Protein AF-A0A182FI13-F1 (afdb_monomer)

Sequence (121 aa):
HPKDCCVLPSLIEESLLQNCKTLHGGEPLQRTLIYERGKCFIECAMNATGTMANGQLDQERILELIEGGTRDDPSLMQLFQSNTLHCAQSANKKRLEQQIRTGCSSLAVDFVGCVNILNFL

Structure (mmCIF, N/CA/C/O backbone):
data_AF-A0A182FI13-F1
#
_entry.id   AF-A0A182FI13-F1
#
loop_
_atom_site.group_PDB
_atom_site.id
_atom_site.type_symbol
_atom_site.label_atom_id
_atom_site.label_alt_id
_atom_site.label_comp_id
_atom_site.label_asym_id
_atom_site.label_entity_id
_atom_site.label_seq_id
_atom_site.pdbx_PDB_ins_code
_atom_site.Cartn_x
_atom_site.Cartn_y
_atom_site.Cartn_z
_atom_site.occupancy
_atom_site.B_iso_or_equiv
_atom_site.auth_seq_id
_atom_site.auth_comp_id
_atom_site.auth_asym_id
_atom_site.auth_atom_id
_atom_site.pdbx_PDB_model_num
ATOM 1 N N . HIS A 1 1 ? 2.547 13.660 -19.386 1.00 40.75 1 HIS A N 1
ATOM 2 C CA . HIS A 1 1 ? 2.410 13.715 -17.912 1.00 40.75 1 HIS A CA 1
ATOM 3 C C . HIS A 1 1 ? 3.325 12.669 -17.276 1.00 40.75 1 HIS A C 1
ATOM 5 O O . HIS A 1 1 ? 3.620 11.698 -17.954 1.00 40.75 1 HIS A O 1
ATOM 11 N N . PRO A 1 2 ? 3.749 12.792 -16.000 1.00 42.62 2 PRO A N 1
ATOM 12 C CA . PRO A 1 2 ? 4.513 11.733 -15.309 1.00 42.62 2 PRO A CA 1
ATOM 13 C C . PRO A 1 2 ? 3.820 10.357 -15.370 1.00 42.62 2 PRO A C 1
ATOM 15 O O . PRO A 1 2 ? 4.480 9.330 -15.463 1.00 42.62 2 PRO A O 1
ATOM 18 N N . LYS A 1 3 ? 2.480 10.365 -15.440 1.00 43.81 3 LYS A N 1
ATOM 19 C CA . LYS A 1 3 ? 1.614 9.196 -15.666 1.00 43.81 3 LYS A CA 1
ATOM 20 C C . LYS A 1 3 ? 1.796 8.502 -17.027 1.00 43.81 3 LYS A C 1
ATOM 22 O O . LYS A 1 3 ? 1.428 7.344 -17.147 1.00 43.81 3 LYS A O 1
ATOM 27 N N . ASP A 1 4 ? 2.352 9.193 -18.022 1.00 48.06 4 ASP A N 1
ATOM 28 C CA . ASP A 1 4 ? 2.585 8.661 -19.374 1.00 48.06 4 ASP A CA 1
ATOM 29 C C . ASP A 1 4 ? 4.007 8.097 -19.537 1.00 48.06 4 ASP A C 1
ATOM 31 O O . ASP A 1 4 ? 4.271 7.381 -20.497 1.00 48.06 4 ASP A O 1
ATOM 35 N N . CYS A 1 5 ? 4.928 8.420 -18.617 1.00 52.75 5 CYS A N 1
ATOM 36 C CA . CYS A 1 5 ? 6.300 7.902 -18.637 1.00 52.75 5 CYS A CA 1
ATOM 37 C C . CYS A 1 5 ? 6.474 6.665 -17.746 1.00 52.75 5 CYS A C 1
ATOM 39 O O . CYS A 1 5 ? 7.345 5.849 -18.024 1.00 52.75 5 CYS A O 1
ATOM 41 N N . CYS A 1 6 ? 5.648 6.519 -16.702 1.00 51.56 6 CYS A N 1
ATOM 42 C CA . CYS A 1 6 ? 5.726 5.413 -15.752 1.00 51.56 6 CYS A CA 1
ATOM 43 C C . CYS A 1 6 ? 4.308 4.936 -15.401 1.00 51.56 6 CYS A C 1
ATOM 45 O O . CYS A 1 6 ? 3.652 5.515 -14.529 1.00 51.56 6 CYS A O 1
ATOM 47 N N . VAL A 1 7 ? 3.820 3.883 -16.069 1.00 54.59 7 VAL A N 1
ATOM 48 C CA . VAL A 1 7 ? 2.632 3.149 -15.599 1.00 54.59 7 VAL A CA 1
ATOM 49 C C . VAL A 1 7 ? 3.074 2.343 -14.391 1.00 54.59 7 VAL A C 1
ATOM 51 O O . VAL A 1 7 ? 3.564 1.224 -14.494 1.00 54.59 7 VAL A O 1
ATOM 54 N N . LEU A 1 8 ? 2.988 2.987 -13.240 1.00 52.12 8 LEU A N 1
ATOM 55 C CA . LEU A 1 8 ? 3.404 2.413 -11.982 1.00 52.12 8 LEU A CA 1
ATOM 56 C C . LEU A 1 8 ? 2.294 1.515 -11.438 1.00 52.12 8 LEU A C 1
ATOM 58 O O . LEU A 1 8 ? 1.137 1.949 -11.390 1.00 52.12 8 LEU A O 1
ATOM 62 N N . PRO A 1 9 ? 2.616 0.277 -11.033 1.00 55.16 9 PRO A N 1
ATOM 63 C CA . PRO A 1 9 ? 1.640 -0.624 -10.447 1.00 55.16 9 PRO A CA 1
ATOM 64 C C . PRO A 1 9 ? 1.064 0.026 -9.188 1.00 55.16 9 PRO A C 1
ATOM 66 O O . PRO A 1 9 ? 1.778 0.345 -8.235 1.00 55.16 9 PRO A O 1
ATOM 69 N N . SER A 1 10 ? -0.249 0.246 -9.186 1.00 61.00 10 SER A N 1
ATOM 70 C CA . SER A 1 10 ? -0.953 0.587 -7.955 1.00 61.00 10 SER A CA 1
ATOM 71 C C . SER A 1 10 ? -0.810 -0.589 -6.991 1.00 61.00 10 SER A C 1
ATOM 73 O O . SER A 1 10 ? -1.129 -1.720 -7.352 1.00 61.00 10 SER A O 1
ATOM 75 N N . LEU A 1 11 ? -0.382 -0.327 -5.752 1.00 58.69 11 LEU A N 1
ATOM 76 C CA . LEU A 1 11 ? -0.350 -1.342 -4.687 1.00 58.69 11 LEU A CA 1
ATOM 77 C C . LEU A 1 11 ? -1.745 -1.915 -4.378 1.00 58.69 11 LEU A C 1
ATOM 79 O O . LEU A 1 11 ? -1.864 -2.941 -3.713 1.00 58.69 11 LEU A O 1
ATOM 83 N N . ILE A 1 12 ? -2.800 -1.233 -4.832 1.00 65.19 12 ILE A N 1
ATOM 84 C CA . ILE A 1 12 ? -4.190 -1.636 -4.654 1.00 65.19 12 ILE A CA 1
ATOM 85 C C . ILE A 1 12 ? -4.855 -1.753 -6.026 1.00 65.19 12 ILE A C 1
ATOM 87 O O . ILE A 1 12 ? -4.892 -0.789 -6.794 1.00 65.19 12 ILE A O 1
ATOM 91 N N . GLU A 1 13 ? -5.421 -2.921 -6.308 1.00 64.81 13 GLU A N 1
ATOM 92 C CA . GLU A 1 13 ? -6.197 -3.173 -7.519 1.00 64.81 13 GLU A CA 1
ATOM 93 C C . GLU A 1 13 ? -7.480 -2.315 -7.563 1.00 64.81 13 GLU A C 1
ATOM 95 O O . GLU A 1 13 ? -8.169 -2.132 -6.556 1.00 64.81 13 GLU A O 1
ATOM 100 N N . GLU A 1 14 ? -7.831 -1.784 -8.737 1.00 66.00 14 GLU A N 1
ATOM 101 C CA . GLU A 1 14 ? -8.940 -0.828 -8.898 1.00 66.00 14 GLU A CA 1
ATOM 102 C C . GLU A 1 14 ? -10.316 -1.423 -8.544 1.00 66.00 14 GLU A C 1
ATOM 104 O O . GLU A 1 14 ? -11.168 -0.755 -7.950 1.00 66.00 14 GLU A O 1
ATOM 109 N N . SER A 1 15 ? -10.510 -2.712 -8.825 1.00 65.56 15 SER A N 1
ATOM 110 C CA . SER A 1 15 ? -11.707 -3.482 -8.465 1.00 65.56 15 SER A CA 1
ATOM 111 C C . SER A 1 15 ? -11.930 -3.536 -6.943 1.00 65.56 15 SER A C 1
ATOM 113 O O . SER A 1 15 ? -13.059 -3.402 -6.462 1.00 65.56 15 SER A O 1
ATOM 115 N N . LEU A 1 16 ? -10.848 -3.647 -6.167 1.00 66.88 16 LEU A N 1
ATOM 116 C CA . LEU A 1 16 ? -10.874 -3.665 -4.703 1.00 66.88 16 LEU A CA 1
ATOM 117 C C . LEU A 1 16 ? -11.159 -2.277 -4.124 1.00 66.88 16 LEU A C 1
ATOM 119 O O . LEU A 1 16 ? -11.929 -2.151 -3.165 1.00 66.88 16 LEU A O 1
ATOM 123 N N . LEU A 1 17 ? -10.624 -1.225 -4.754 1.00 69.25 17 LEU A N 1
ATOM 124 C CA . LEU A 1 17 ? -10.938 0.160 -4.395 1.00 69.25 17 LEU A CA 1
ATOM 125 C C . LEU A 1 17 ? -12.442 0.434 -4.513 1.00 69.25 17 LEU A C 1
ATOM 127 O O . LEU A 1 17 ? -13.005 1.102 -3.647 1.00 69.25 17 LEU A O 1
ATOM 131 N N . GLN A 1 18 ? -13.125 -0.109 -5.524 1.00 71.31 18 GLN A N 1
ATOM 132 C CA . GLN A 1 18 ? -14.561 0.115 -5.711 1.00 71.31 18 GLN A CA 1
ATOM 133 C C . GLN A 1 18 ? -15.421 -0.527 -4.603 1.00 71.31 18 GLN A C 1
ATOM 135 O O . GLN A 1 18 ? -16.389 0.085 -4.133 1.00 71.31 18 GLN A O 1
ATOM 140 N N . ASN A 1 19 ? -15.041 -1.713 -4.119 1.00 76.38 19 ASN A N 1
ATOM 141 C CA . ASN A 1 19 ? -15.726 -2.382 -3.006 1.00 76.38 19 ASN A CA 1
ATOM 142 C C . ASN A 1 19 ? -15.538 -1.616 -1.691 1.00 76.38 19 ASN A C 1
ATOM 144 O O . ASN A 1 19 ? -16.513 -1.299 -1.004 1.00 76.38 19 ASN A O 1
ATOM 148 N N . CYS A 1 20 ? -14.302 -1.220 -1.380 1.00 78.38 20 CYS A N 1
ATOM 149 C CA . CYS A 1 20 ? -14.014 -0.415 -0.194 1.00 78.38 20 CYS A CA 1
ATOM 150 C C . CYS A 1 20 ? -14.673 0.970 -0.264 1.00 78.38 20 CYS A C 1
ATOM 152 O O . CYS A 1 20 ? -15.136 1.493 0.750 1.00 78.38 20 CYS A O 1
ATOM 154 N N . LYS A 1 21 ? -14.793 1.555 -1.463 1.00 75.12 21 LYS A N 1
ATOM 155 C CA . LYS A 1 21 ? -15.503 2.822 -1.682 1.00 75.12 21 LYS A CA 1
ATOM 156 C C . LYS A 1 21 ? -17.001 2.672 -1.447 1.00 75.12 21 LYS A C 1
ATOM 158 O O . LYS A 1 21 ? -17.613 3.582 -0.912 1.00 75.12 21 LYS A O 1
ATOM 163 N N . THR A 1 22 ? -17.593 1.533 -1.786 1.00 74.38 22 THR A N 1
ATOM 164 C CA . THR A 1 22 ? -19.008 1.259 -1.490 1.00 74.38 22 THR A CA 1
ATOM 165 C C . THR A 1 22 ? -19.248 1.133 0.017 1.00 74.38 22 THR A C 1
ATOM 167 O O . THR A 1 22 ? -20.214 1.683 0.537 1.00 74.38 22 THR A O 1
ATOM 170 N N . LEU A 1 23 ? -18.330 0.477 0.735 1.00 72.25 23 LEU A N 1
ATOM 171 C CA . LEU A 1 23 ? -18.410 0.298 2.189 1.00 72.25 23 LEU A CA 1
ATOM 172 C C . LEU A 1 23 ? -18.147 1.592 2.978 1.00 72.25 23 LEU A C 1
ATOM 174 O O . LEU A 1 23 ? -18.760 1.815 4.021 1.00 72.25 23 LEU A O 1
ATOM 178 N N . HIS A 1 24 ? -17.245 2.450 2.492 1.00 72.81 24 HIS A N 1
ATOM 179 C CA . HIS A 1 24 ? -16.756 3.614 3.243 1.00 72.81 24 HIS A CA 1
ATOM 180 C C . HIS A 1 24 ? -17.065 4.978 2.600 1.00 72.81 24 HIS A C 1
ATOM 182 O O . HIS A 1 24 ? -16.802 6.014 3.209 1.00 72.81 24 HIS A O 1
ATOM 188 N N . GLY A 1 25 ? -17.643 5.013 1.400 1.00 59.16 25 GLY A N 1
ATOM 189 C CA . GLY A 1 25 ? -17.847 6.210 0.573 1.00 59.16 25 GLY A CA 1
ATOM 190 C C . GLY A 1 25 ? -19.283 6.733 0.513 1.00 59.16 25 GLY A C 1
ATOM 191 O O . GLY A 1 25 ? -19.666 7.287 -0.513 1.00 59.16 25 GLY A O 1
ATOM 192 N N . GLY A 1 26 ? -20.074 6.557 1.581 1.00 63.09 26 GLY A N 1
ATOM 193 C CA . GLY A 1 26 ? -21.439 7.105 1.694 1.00 63.09 26 GLY A CA 1
ATOM 194 C C . GLY A 1 26 ? -21.517 8.644 1.638 1.00 63.09 26 GLY A C 1
ATOM 195 O O . GLY A 1 26 ? -20.538 9.303 1.302 1.00 63.09 26 GLY A O 1
ATOM 196 N N . GLU A 1 27 ? -22.667 9.222 2.023 1.00 52.59 27 GLU A N 1
ATOM 197 C CA . GLU A 1 27 ? -23.011 10.658 1.874 1.00 52.59 27 GLU A CA 1
ATOM 198 C C . GLU A 1 27 ? -21.867 11.666 2.139 1.00 52.59 27 GLU A C 1
ATOM 200 O O . GLU A 1 27 ? -21.020 11.420 3.012 1.00 52.59 27 GLU A O 1
ATOM 205 N N . PRO A 1 28 ? -21.847 12.813 1.421 1.00 50.72 28 PRO A N 1
ATOM 206 C CA . PRO A 1 28 ? -20.804 13.823 1.558 1.00 50.72 28 PRO A CA 1
ATOM 207 C C . PRO A 1 28 ? -20.835 14.415 2.970 1.00 50.72 28 PRO A C 1
ATOM 209 O O . PRO A 1 28 ? -21.828 14.999 3.394 1.00 50.72 28 PRO A O 1
ATOM 212 N N . LEU A 1 29 ? -19.741 14.251 3.717 1.00 47.75 29 LEU A N 1
ATOM 213 C CA . LEU A 1 29 ? -19.676 14.607 5.134 1.00 47.75 29 LEU A CA 1
ATOM 214 C C . LEU A 1 29 ? -18.533 15.568 5.454 1.00 47.75 29 LEU A C 1
ATOM 216 O O . LEU A 1 29 ? -17.523 15.656 4.757 1.00 47.75 29 LEU A O 1
ATOM 220 N N . GLN A 1 30 ? -18.746 16.286 6.556 1.00 52.34 30 GLN A N 1
ATOM 221 C CA . GLN A 1 30 ? -17.867 17.273 7.178 1.00 52.34 30 GLN A CA 1
ATOM 222 C C . GLN A 1 30 ? -16.403 16.795 7.261 1.00 52.34 30 GLN A C 1
ATOM 224 O O . GLN A 1 30 ? -16.139 15.617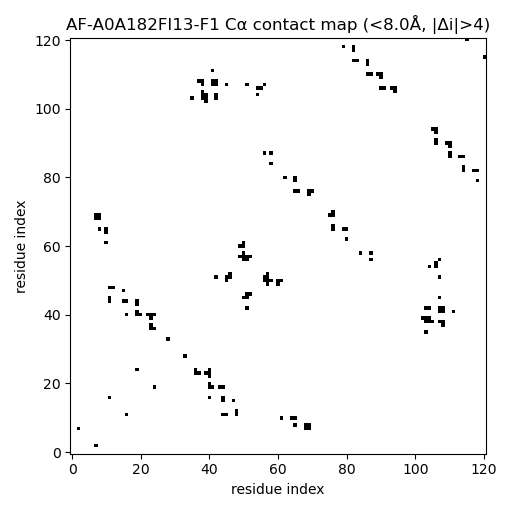 7.496 1.00 52.34 30 GLN A O 1
ATOM 229 N N . ARG A 1 31 ? -15.442 17.725 7.113 1.00 52.88 31 ARG A N 1
ATOM 230 C CA . ARG A 1 31 ? -13.983 17.474 7.004 1.00 52.88 31 ARG A CA 1
ATOM 231 C C . ARG A 1 31 ? -13.411 16.404 7.946 1.00 52.88 31 ARG A C 1
ATOM 233 O O . ARG A 1 31 ? -12.529 15.659 7.534 1.00 52.88 31 ARG A O 1
ATOM 240 N N . THR A 1 32 ? -13.881 16.323 9.188 1.00 54.19 32 THR A N 1
ATOM 241 C CA . THR A 1 32 ? -13.404 15.357 10.194 1.00 54.19 32 THR A CA 1
ATOM 242 C C . THR A 1 32 ? -13.742 13.905 9.844 1.00 54.19 32 THR A C 1
ATOM 244 O O . THR A 1 32 ? -12.926 13.016 10.070 1.00 54.19 32 THR A O 1
ATOM 247 N N . LEU A 1 33 ? -14.897 13.656 9.226 1.00 59.06 33 LEU A N 1
ATOM 248 C CA . LEU A 1 33 ? -15.330 12.319 8.802 1.00 59.06 33 LEU A CA 1
ATOM 249 C C . LEU A 1 33 ? -14.594 11.835 7.548 1.00 59.06 33 LEU A C 1
ATOM 251 O O . LEU A 1 33 ? -14.512 10.632 7.321 1.00 59.06 33 LEU A O 1
ATOM 255 N N . ILE A 1 34 ? -14.024 12.754 6.762 1.00 61.47 34 ILE A N 1
ATOM 256 C CA . ILE A 1 34 ? -13.244 12.432 5.558 1.00 61.47 34 ILE A CA 1
ATOM 257 C C . ILE A 1 34 ? -11.944 11.714 5.935 1.00 61.47 34 ILE A C 1
ATOM 259 O O . ILE A 1 34 ? -11.601 10.714 5.312 1.00 61.47 34 ILE A O 1
ATOM 263 N N . TYR A 1 35 ? -11.243 12.184 6.973 1.00 67.06 35 TYR A N 1
ATOM 264 C CA . TYR A 1 35 ? -9.994 11.560 7.419 1.00 67.06 35 TYR A CA 1
ATOM 265 C C . TYR A 1 35 ? -10.234 10.168 8.022 1.00 67.06 35 TYR A C 1
ATOM 267 O O . TYR A 1 35 ? -9.555 9.211 7.658 1.00 67.06 35 TYR A O 1
ATOM 275 N N . GLU A 1 36 ? -11.252 10.024 8.876 1.00 71.00 36 GLU A N 1
ATOM 276 C CA . GLU A 1 36 ? -11.623 8.733 9.472 1.00 71.00 36 GLU A CA 1
ATOM 277 C C . GLU A 1 36 ? -12.109 7.716 8.428 1.00 71.00 36 GLU A C 1
ATOM 279 O O . GLU A 1 36 ? -11.658 6.570 8.423 1.00 71.00 36 GLU A O 1
ATOM 284 N N . ARG A 1 37 ? -12.959 8.134 7.478 1.00 71.44 37 ARG A N 1
ATOM 285 C CA . ARG A 1 37 ? -13.354 7.275 6.349 1.00 71.44 37 ARG A CA 1
ATOM 286 C C . ARG A 1 37 ? -12.174 6.937 5.448 1.00 71.44 37 ARG A C 1
ATOM 288 O O . ARG A 1 37 ? -12.099 5.808 4.981 1.00 71.44 37 ARG A O 1
ATOM 295 N N . GLY A 1 38 ? -11.248 7.873 5.241 1.00 78.06 38 GLY A N 1
ATOM 296 C CA . GLY A 1 38 ? -10.010 7.645 4.497 1.00 78.06 38 GLY A CA 1
ATOM 297 C C . GLY A 1 38 ? -9.155 6.544 5.121 1.00 78.06 38 GLY A C 1
ATOM 298 O O . GLY A 1 38 ? -8.712 5.648 4.409 1.00 78.06 38 GLY A O 1
ATOM 299 N N . LYS A 1 39 ? -8.998 6.542 6.451 1.00 85.94 39 LYS A N 1
ATOM 300 C CA . LYS A 1 39 ? -8.302 5.459 7.168 1.00 85.94 39 LYS A CA 1
ATOM 301 C C . LYS A 1 39 ? -8.963 4.106 6.930 1.00 85.94 39 LYS A C 1
ATOM 303 O O . LYS A 1 39 ? -8.287 3.172 6.516 1.00 85.94 39 LYS A O 1
ATOM 308 N N . CYS A 1 40 ? -10.278 4.013 7.126 1.00 84.56 40 CYS A N 1
ATOM 309 C CA . CYS A 1 40 ? -11.003 2.759 6.915 1.00 84.56 40 CYS A CA 1
ATOM 310 C C . CYS A 1 40 ? -10.997 2.296 5.458 1.00 84.56 40 CYS A C 1
ATOM 312 O O . CYS A 1 40 ? -10.870 1.108 5.191 1.00 84.56 40 CYS A O 1
ATOM 314 N N . PHE A 1 41 ? -11.090 3.229 4.513 1.00 84.88 41 PHE A N 1
ATOM 315 C CA . PHE A 1 41 ? -11.007 2.935 3.091 1.00 84.88 41 PHE A CA 1
ATOM 316 C C . PHE A 1 41 ? -9.659 2.307 2.719 1.00 84.88 41 PHE A C 1
ATOM 318 O O . PHE A 1 41 ? -9.633 1.266 2.064 1.00 84.88 41 PHE A O 1
ATOM 325 N N . ILE A 1 42 ? -8.552 2.909 3.165 1.00 86.00 42 ILE A N 1
ATOM 326 C CA . ILE A 1 42 ? -7.209 2.396 2.878 1.00 86.00 42 ILE A CA 1
ATOM 327 C C . ILE A 1 42 ? -6.946 1.089 3.637 1.00 86.00 42 ILE A C 1
ATOM 329 O O . ILE A 1 42 ? -6.408 0.156 3.055 1.00 86.00 42 ILE A O 1
ATOM 333 N N . GLU A 1 43 ? -7.383 0.967 4.892 1.00 88.50 43 GLU A N 1
ATOM 334 C CA . GLU A 1 43 ? -7.268 -0.283 5.655 1.00 88.50 43 GLU A CA 1
ATOM 335 C C . GLU A 1 43 ? -8.060 -1.430 5.002 1.00 88.50 43 GLU A C 1
ATOM 337 O O . GLU A 1 43 ? -7.538 -2.533 4.858 1.00 88.50 43 GLU A O 1
ATOM 342 N N . CYS A 1 44 ? -9.285 -1.170 4.529 1.00 87.75 44 CYS A N 1
ATOM 343 C CA . CYS A 1 44 ? -10.078 -2.129 3.756 1.00 87.75 44 CYS A CA 1
ATOM 344 C C . CYS A 1 44 ? -9.324 -2.600 2.509 1.00 87.75 44 CYS A C 1
ATOM 346 O O . CYS A 1 44 ? -9.225 -3.800 2.256 1.00 87.75 44 CYS A O 1
ATOM 348 N N . ALA A 1 45 ? -8.756 -1.659 1.756 1.00 85.94 45 ALA A N 1
ATOM 349 C CA . ALA A 1 45 ? -8.023 -1.964 0.539 1.00 85.94 45 ALA A CA 1
ATOM 350 C C . ALA A 1 45 ? -6.772 -2.813 0.805 1.00 85.94 45 ALA A C 1
ATOM 352 O O . ALA A 1 45 ? -6.520 -3.776 0.085 1.00 85.94 45 ALA A O 1
ATOM 353 N N . MET A 1 46 ? -6.013 -2.488 1.854 1.00 88.50 46 MET A N 1
ATOM 354 C CA . MET A 1 46 ? -4.812 -3.240 2.218 1.00 88.50 46 MET A CA 1
ATOM 355 C C . MET A 1 46 ? -5.131 -4.638 2.760 1.00 88.50 46 MET A C 1
ATOM 357 O O . MET A 1 46 ? -4.443 -5.599 2.419 1.00 88.50 46 MET A O 1
ATOM 361 N N . ASN A 1 47 ? -6.204 -4.778 3.545 1.00 88.81 47 ASN A N 1
ATOM 362 C CA . ASN A 1 47 ? -6.695 -6.091 3.968 1.00 88.81 47 ASN A CA 1
ATOM 363 C C . ASN A 1 47 ? -7.107 -6.943 2.757 1.00 88.81 47 ASN A C 1
ATOM 365 O O . ASN A 1 47 ? -6.796 -8.129 2.700 1.00 88.81 47 ASN A O 1
ATOM 369 N N . ALA A 1 48 ? -7.772 -6.345 1.764 1.00 87.00 48 ALA A N 1
ATOM 370 C CA . ALA A 1 48 ? -8.231 -7.063 0.579 1.00 87.00 48 ALA A CA 1
ATOM 371 C C . ALA A 1 48 ? -7.082 -7.579 -0.307 1.00 87.00 48 ALA A C 1
ATOM 373 O O . ALA A 1 48 ? -7.231 -8.613 -0.955 1.00 87.00 48 ALA A O 1
ATOM 374 N N . THR A 1 49 ? -5.930 -6.899 -0.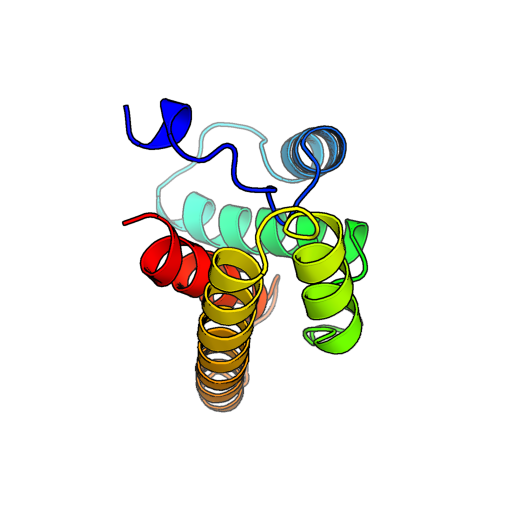317 1.00 83.81 49 THR A N 1
ATOM 375 C CA . THR A 1 49 ? -4.720 -7.344 -1.035 1.00 83.81 49 THR A CA 1
ATOM 376 C C . THR A 1 49 ? -3.821 -8.272 -0.211 1.00 83.81 49 THR A C 1
ATOM 378 O O . THR A 1 49 ? -2.805 -8.757 -0.717 1.00 83.81 49 THR A O 1
ATOM 381 N N . GLY A 1 50 ? -4.175 -8.523 1.055 1.00 88.69 50 GLY A N 1
ATOM 382 C CA . GLY A 1 50 ? -3.356 -9.275 2.008 1.00 88.69 50 GLY A CA 1
ATOM 383 C C . GLY A 1 50 ? -2.107 -8.523 2.474 1.00 88.69 50 GLY A C 1
ATOM 384 O O . GLY A 1 50 ? -1.283 -9.091 3.173 1.00 88.69 50 GLY A O 1
ATOM 385 N N . THR A 1 51 ? -1.956 -7.246 2.111 1.00 90.69 51 THR A N 1
ATOM 386 C CA . THR A 1 51 ? -0.823 -6.398 2.535 1.00 90.69 51 THR A CA 1
ATOM 387 C C . THR A 1 51 ? -0.961 -5.884 3.963 1.00 90.69 51 THR A C 1
ATOM 389 O O . THR A 1 51 ? -0.060 -5.237 4.499 1.00 90.69 51 THR A O 1
ATOM 392 N N . MET A 1 52 ? -2.102 -6.156 4.589 1.00 89.94 52 MET A N 1
ATOM 393 C CA . MET A 1 52 ? -2.354 -5.898 5.991 1.00 89.94 52 MET A CA 1
ATOM 394 C C . MET A 1 52 ? -3.164 -7.053 6.578 1.00 89.94 52 MET A C 1
ATOM 396 O O . MET A 1 52 ? -4.104 -7.545 5.957 1.00 89.94 52 MET A O 1
ATOM 400 N N . ALA A 1 53 ? -2.792 -7.480 7.783 1.00 87.00 53 ALA A N 1
ATOM 401 C CA . ALA A 1 53 ? -3.489 -8.509 8.541 1.00 87.00 53 ALA A CA 1
ATOM 402 C C . ALA A 1 53 ? -3.389 -8.205 10.039 1.00 87.00 53 ALA A C 1
ATOM 404 O O . ALA A 1 53 ? -2.340 -7.798 10.539 1.00 87.00 53 ALA A O 1
ATOM 405 N N . ASN A 1 54 ? -4.488 -8.387 10.778 1.00 84.81 54 ASN A N 1
ATOM 406 C CA . ASN A 1 54 ? -4.537 -8.172 12.233 1.00 84.81 54 ASN A CA 1
ATOM 407 C C . ASN A 1 54 ? -4.009 -6.792 12.682 1.00 84.81 54 ASN A C 1
ATOM 409 O O . ASN A 1 54 ? -3.351 -6.663 13.716 1.00 84.81 54 ASN A O 1
ATOM 413 N N . GLY A 1 55 ? -4.264 -5.749 11.887 1.00 84.31 55 GLY A N 1
ATOM 414 C CA . GLY A 1 55 ? -3.802 -4.391 12.185 1.00 84.31 55 GLY A CA 1
ATOM 415 C C . GLY A 1 55 ? -2.305 -4.156 11.939 1.00 84.31 55 GLY A C 1
ATOM 416 O O . GLY A 1 55 ? -1.768 -3.144 12.398 1.00 84.31 55 GLY A O 1
ATOM 417 N N . GLN A 1 56 ? -1.614 -5.069 11.250 1.00 89.44 56 GLN A N 1
ATOM 418 C CA . GLN A 1 56 ? -0.184 -4.994 10.945 1.00 89.44 56 GLN A CA 1
ATOM 419 C C . GLN A 1 56 ? 0.062 -5.073 9.440 1.00 89.44 56 GLN A C 1
ATOM 421 O O . GLN A 1 56 ? -0.651 -5.784 8.740 1.00 89.44 56 GLN A O 1
ATOM 426 N N . LEU A 1 57 ? 1.071 -4.345 8.960 1.00 91.75 57 LEU A N 1
ATOM 427 C CA . LEU A 1 57 ? 1.523 -4.433 7.573 1.00 91.75 57 LEU A CA 1
ATOM 428 C C . LEU A 1 57 ? 2.194 -5.790 7.336 1.00 91.75 57 LEU A C 1
ATOM 430 O O . LEU A 1 57 ? 3.074 -6.175 8.106 1.00 91.75 57 LEU A O 1
ATOM 434 N N . ASP A 1 58 ? 1.811 -6.464 6.259 1.00 92.81 58 ASP A N 1
ATOM 435 C CA . ASP A 1 58 ? 2.485 -7.661 5.766 1.00 92.81 58 ASP A CA 1
ATOM 436 C C . ASP A 1 58 ? 3.574 -7.236 4.775 1.00 92.81 58 ASP A C 1
ATOM 438 O O . ASP A 1 58 ? 3.326 -6.983 3.595 1.00 92.81 58 ASP A O 1
ATOM 442 N N . GLN A 1 59 ? 4.791 -7.071 5.293 1.00 91.12 59 GLN A N 1
ATOM 443 C CA . GLN A 1 59 ? 5.911 -6.558 4.510 1.00 91.12 59 GLN A CA 1
ATOM 444 C C . GLN A 1 59 ? 6.304 -7.503 3.369 1.00 91.12 59 GLN A C 1
ATOM 446 O O . GLN A 1 59 ? 6.653 -7.021 2.296 1.00 91.12 59 GLN A O 1
ATOM 451 N N . GLU A 1 60 ? 6.250 -8.816 3.589 1.00 92.50 60 GLU A N 1
ATOM 452 C CA . GLU A 1 60 ? 6.580 -9.812 2.566 1.00 92.50 60 GLU A CA 1
ATOM 453 C C . GLU A 1 60 ? 5.597 -9.690 1.405 1.00 92.50 60 GLU A C 1
ATOM 455 O O . GLU A 1 60 ? 6.008 -9.443 0.270 1.00 92.50 60 GLU A O 1
ATOM 460 N N . ARG A 1 61 ? 4.294 -9.693 1.707 1.00 91.19 61 ARG A N 1
ATOM 461 C CA . ARG A 1 61 ? 3.257 -9.556 0.687 1.00 91.19 61 ARG A CA 1
ATOM 462 C C . ARG A 1 61 ? 3.336 -8.235 -0.078 1.00 91.19 61 ARG A C 1
ATOM 464 O O . ARG A 1 61 ? 3.084 -8.192 -1.282 1.00 91.19 61 ARG A O 1
ATOM 471 N N . ILE A 1 62 ? 3.678 -7.143 0.604 1.00 91.12 62 ILE A N 1
ATOM 472 C CA . ILE A 1 62 ? 3.882 -5.838 -0.037 1.00 91.12 62 ILE A CA 1
ATOM 473 C C . ILE A 1 62 ? 5.052 -5.896 -1.030 1.00 91.12 62 ILE A C 1
ATOM 475 O O . ILE A 1 62 ? 4.926 -5.384 -2.144 1.00 91.12 62 ILE A O 1
ATOM 479 N N . LEU A 1 63 ? 6.182 -6.497 -0.645 1.00 91.38 63 LEU A N 1
ATOM 480 C CA . LEU A 1 63 ? 7.351 -6.608 -1.519 1.00 91.38 63 LEU A CA 1
ATOM 481 C C . LEU A 1 63 ? 7.061 -7.497 -2.733 1.00 91.38 63 LEU A C 1
ATOM 483 O O . LEU A 1 63 ? 7.422 -7.109 -3.840 1.00 91.38 63 LEU A O 1
ATOM 487 N N . GLU A 1 64 ? 6.335 -8.604 -2.561 1.00 91.25 64 GLU A N 1
ATOM 488 C CA . GLU A 1 64 ? 5.895 -9.459 -3.673 1.00 91.25 64 GLU A CA 1
ATOM 489 C C . GLU A 1 64 ? 5.069 -8.689 -4.716 1.00 91.25 64 GLU A C 1
ATOM 491 O O . GLU A 1 64 ? 5.249 -8.866 -5.922 1.00 91.25 64 GLU A O 1
ATOM 496 N N . LEU A 1 65 ? 4.154 -7.818 -4.271 1.00 86.81 65 LEU A N 1
ATOM 497 C CA . LEU A 1 65 ? 3.343 -7.000 -5.180 1.00 86.81 65 LEU A CA 1
ATOM 498 C C . LEU A 1 65 ? 4.188 -5.977 -5.942 1.00 86.81 65 LEU A C 1
ATOM 500 O O . LEU A 1 65 ? 3.937 -5.737 -7.124 1.00 86.81 65 LEU A O 1
ATOM 504 N N . ILE A 1 66 ? 5.190 -5.390 -5.282 1.00 86.94 66 ILE A N 1
ATOM 505 C CA . ILE A 1 66 ? 6.143 -4.485 -5.931 1.00 86.94 66 ILE A CA 1
ATOM 506 C C . ILE A 1 66 ? 6.924 -5.248 -6.992 1.00 86.94 66 ILE A C 1
ATOM 508 O O . ILE A 1 66 ? 6.902 -4.844 -8.149 1.00 86.94 66 ILE A O 1
ATOM 512 N N . GLU A 1 67 ? 7.538 -6.373 -6.627 1.00 89.25 67 GLU A N 1
ATOM 513 C CA . GLU A 1 67 ? 8.310 -7.208 -7.550 1.00 89.25 67 GLU A CA 1
ATOM 514 C C . GLU A 1 67 ? 7.480 -7.624 -8.766 1.00 89.25 67 GLU A C 1
ATOM 516 O O . GLU A 1 67 ? 7.927 -7.467 -9.901 1.00 89.25 67 GLU A O 1
ATOM 521 N N . GLY A 1 68 ? 6.243 -8.080 -8.552 1.00 87.19 68 GLY A N 1
ATOM 522 C CA . GLY A 1 68 ? 5.336 -8.449 -9.636 1.00 87.19 68 GLY A CA 1
ATOM 523 C C . GLY A 1 68 ? 4.996 -7.280 -10.565 1.00 87.19 68 GLY A C 1
ATOM 524 O O . GLY A 1 68 ? 4.932 -7.461 -11.782 1.00 87.19 68 GLY A O 1
ATOM 525 N N . GLY A 1 69 ? 4.805 -6.082 -10.009 1.00 83.00 69 GLY A N 1
ATOM 526 C CA . GLY A 1 69 ? 4.441 -4.885 -10.762 1.00 83.00 69 GLY A CA 1
ATOM 527 C C . GLY A 1 69 ? 5.614 -4.154 -11.427 1.00 83.00 69 GLY A C 1
ATOM 528 O O . GLY A 1 69 ? 5.397 -3.412 -12.382 1.00 83.00 69 GLY A O 1
ATOM 529 N N . THR A 1 70 ? 6.846 -4.354 -10.951 1.00 84.69 70 THR A N 1
ATOM 530 C CA . THR A 1 70 ? 8.065 -3.714 -11.481 1.00 84.69 70 THR A CA 1
ATOM 531 C C . THR A 1 70 ? 9.031 -4.708 -12.125 1.00 84.69 70 THR A C 1
ATOM 533 O O . THR A 1 70 ? 10.180 -4.363 -12.380 1.00 84.69 70 THR A O 1
ATOM 536 N N . ARG A 1 71 ? 8.600 -5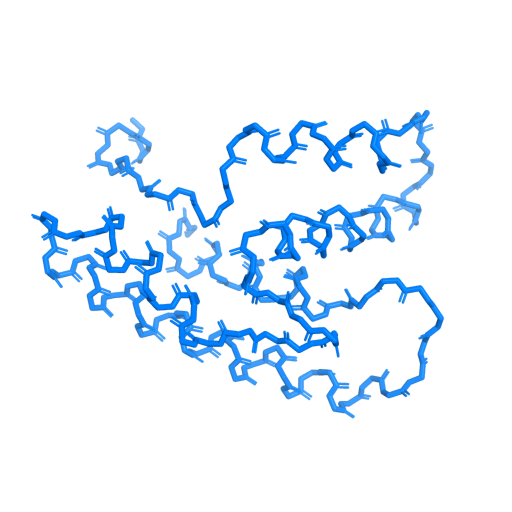.947 -12.385 1.00 84.38 71 ARG A N 1
ATOM 537 C CA . ARG A 1 71 ? 9.453 -7.039 -12.890 1.00 84.38 71 ARG A CA 1
ATOM 538 C C . ARG A 1 71 ? 10.260 -6.690 -14.148 1.00 84.38 71 ARG A C 1
ATOM 540 O O . ARG A 1 71 ? 11.338 -7.236 -14.357 1.00 84.38 71 ARG A O 1
ATOM 547 N N . ASP A 1 72 ? 9.725 -5.795 -14.977 1.00 86.50 72 ASP A N 1
ATOM 548 C CA . ASP A 1 72 ? 10.303 -5.406 -16.264 1.00 86.50 72 ASP A CA 1
ATOM 549 C C . ASP A 1 72 ? 11.303 -4.231 -16.131 1.00 86.50 72 ASP A C 1
ATOM 551 O O . ASP A 1 72 ? 11.971 -3.879 -17.101 1.00 86.50 72 ASP A O 1
ATOM 555 N N . ASP A 1 73 ? 11.450 -3.650 -14.930 1.00 86.75 73 ASP A N 1
ATOM 556 C CA . ASP A 1 73 ? 12.378 -2.554 -14.623 1.00 86.75 73 ASP A CA 1
ATOM 557 C C . ASP A 1 73 ? 13.050 -2.754 -13.241 1.00 86.75 73 ASP A C 1
ATOM 559 O O . ASP A 1 73 ? 12.524 -2.337 -12.201 1.00 86.75 73 ASP A O 1
ATOM 563 N N . PRO A 1 74 ? 14.247 -3.373 -13.198 1.00 88.31 74 PRO A N 1
ATOM 564 C CA . PRO A 1 74 ? 14.967 -3.632 -11.950 1.00 88.31 74 PRO A CA 1
ATOM 565 C C . PRO A 1 74 ? 15.376 -2.372 -11.176 1.00 88.31 74 PRO A C 1
ATOM 567 O O . PRO A 1 74 ? 15.489 -2.414 -9.949 1.00 88.31 74 PRO A O 1
ATOM 570 N N . SER A 1 75 ? 15.616 -1.253 -11.864 1.00 87.88 75 SER A N 1
ATOM 571 C CA . SER A 1 75 ? 15.968 0.013 -11.212 1.00 87.88 75 SER A CA 1
ATOM 572 C C . SER A 1 75 ? 14.754 0.610 -10.508 1.00 87.88 75 SER A C 1
ATOM 574 O O . SER A 1 75 ? 14.861 1.068 -9.367 1.00 87.88 75 SER A O 1
ATOM 576 N N . LEU A 1 76 ? 13.588 0.535 -11.148 1.00 85.75 76 LEU A N 1
ATOM 577 C CA . LEU A 1 76 ? 12.316 0.915 -10.548 1.00 85.75 76 LEU A CA 1
ATOM 578 C C . LEU A 1 76 ? 11.954 0.013 -9.365 1.00 85.75 76 LEU A C 1
ATOM 580 O O . LEU A 1 76 ? 11.539 0.512 -8.321 1.00 85.75 76 LEU A O 1
ATOM 584 N N . MET A 1 77 ? 12.181 -1.295 -9.495 1.00 89.00 77 MET A N 1
ATOM 58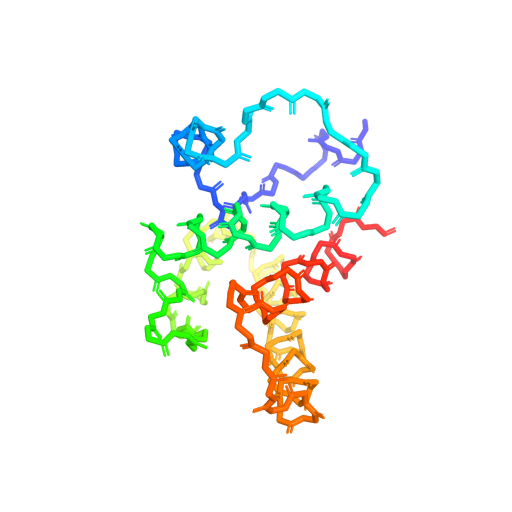5 C CA . MET A 1 77 ? 11.973 -2.263 -8.418 1.00 89.00 77 MET A CA 1
ATOM 586 C C . MET A 1 77 ? 12.780 -1.904 -7.169 1.00 89.00 77 MET A C 1
ATOM 588 O O . MET A 1 77 ? 12.214 -1.782 -6.083 1.00 89.00 77 MET A O 1
ATOM 592 N N . GLN A 1 78 ? 14.088 -1.671 -7.315 1.00 90.12 78 GLN A N 1
ATOM 593 C CA . GLN A 1 78 ? 14.952 -1.310 -6.186 1.00 90.12 78 GLN A CA 1
ATOM 594 C C . GLN A 1 78 ? 14.516 -0.004 -5.515 1.00 90.12 78 GLN A C 1
ATOM 596 O O . GLN A 1 78 ? 14.491 0.079 -4.283 1.00 90.12 78 GLN A O 1
ATOM 601 N N . LEU A 1 79 ? 14.139 1.005 -6.309 1.00 89.50 79 LEU A N 1
ATOM 602 C CA . LEU A 1 79 ? 13.626 2.273 -5.793 1.00 89.50 79 LEU A CA 1
ATOM 603 C C . LEU A 1 79 ? 12.355 2.055 -4.959 1.00 89.50 79 LEU A C 1
ATOM 605 O O . LEU A 1 79 ? 12.271 2.516 -3.818 1.00 89.50 79 LEU A O 1
ATOM 609 N N . PHE A 1 80 ? 11.395 1.302 -5.498 1.00 89.69 80 PHE A N 1
ATOM 610 C CA . PHE A 1 80 ? 10.123 1.033 -4.836 1.00 89.69 80 PHE A CA 1
ATOM 611 C C . PHE A 1 80 ? 10.291 0.203 -3.568 1.00 89.69 80 PHE A C 1
ATOM 613 O O . PHE A 1 80 ? 9.683 0.538 -2.551 1.00 89.69 80 PHE A O 1
ATOM 620 N N . GLN A 1 81 ? 11.133 -0.831 -3.591 1.00 91.56 81 GLN A N 1
ATOM 621 C CA . GLN A 1 81 ? 11.437 -1.639 -2.411 1.00 91.56 81 GLN A CA 1
ATOM 622 C C . GLN A 1 81 ? 12.062 -0.783 -1.303 1.00 91.56 81 GLN A C 1
ATOM 624 O O . GLN A 1 81 ? 11.585 -0.804 -0.169 1.00 91.56 81 GLN A O 1
ATOM 629 N N . SER A 1 82 ? 13.072 0.030 -1.630 1.00 93.62 82 SER A N 1
ATOM 630 C CA . SER A 1 82 ? 13.745 0.907 -0.662 1.00 93.62 82 SER A CA 1
ATOM 631 C C . SER A 1 82 ? 12.774 1.896 -0.003 1.00 93.62 82 SER A C 1
ATOM 633 O O . SER A 1 82 ? 12.666 1.955 1.227 1.00 93.62 82 SER A O 1
ATOM 635 N N . ASN A 1 83 ? 11.997 2.617 -0.816 1.00 92.62 83 ASN A N 1
ATOM 636 C CA . ASN A 1 83 ? 11.029 3.601 -0.331 1.00 92.62 83 ASN A CA 1
ATOM 637 C C . ASN A 1 83 ? 9.918 2.946 0.500 1.00 92.62 83 ASN A C 1
ATOM 639 O O . ASN A 1 83 ? 9.515 3.467 1.540 1.00 92.62 83 ASN A O 1
ATOM 643 N N . THR A 1 84 ? 9.466 1.762 0.090 1.00 91.75 84 THR A N 1
ATOM 644 C CA . THR A 1 84 ? 8.452 0.987 0.811 1.00 91.75 84 THR A CA 1
ATOM 645 C C . THR A 1 84 ? 8.935 0.551 2.186 1.00 91.75 84 THR A C 1
ATOM 647 O O . THR A 1 84 ? 8.223 0.745 3.173 1.00 91.75 84 THR A O 1
ATOM 650 N N . LEU A 1 85 ? 10.154 0.014 2.280 1.00 94.06 85 LEU A N 1
ATOM 651 C CA . LEU A 1 85 ? 10.748 -0.389 3.554 1.00 94.06 85 LEU A CA 1
ATOM 652 C C . LEU A 1 85 ? 10.896 0.806 4.500 1.00 94.06 85 LEU A C 1
ATOM 654 O O . LEU A 1 85 ? 10.540 0.713 5.678 1.00 94.06 85 LEU A O 1
ATOM 658 N N . HIS A 1 86 ? 11.350 1.947 3.979 1.00 94.81 86 HIS A N 1
ATOM 659 C CA . HIS A 1 86 ? 11.438 3.184 4.751 1.00 94.81 86 HIS A CA 1
ATOM 660 C C . HIS A 1 86 ? 10.067 3.613 5.302 1.00 94.81 86 HIS A C 1
ATOM 662 O O . HIS A 1 86 ? 9.921 3.909 6.493 1.00 94.81 86 HIS A O 1
ATOM 668 N N . CYS A 1 87 ? 9.034 3.596 4.458 1.00 94.38 87 CYS A N 1
ATOM 669 C CA . CYS A 1 87 ? 7.682 3.971 4.852 1.00 94.38 87 CYS A CA 1
ATOM 670 C C . CYS A 1 87 ? 7.057 3.003 5.860 1.00 94.38 87 CYS A C 1
ATOM 672 O O . CYS A 1 87 ? 6.411 3.455 6.808 1.00 94.38 87 CYS A O 1
ATOM 674 N N . ALA A 1 88 ? 7.278 1.693 5.716 1.00 92.38 88 ALA A N 1
ATOM 675 C CA . ALA A 1 88 ? 6.791 0.692 6.663 1.00 92.38 88 ALA A CA 1
ATOM 676 C C . ALA A 1 88 ? 7.399 0.900 8.061 1.00 92.38 88 ALA A C 1
ATOM 678 O O . 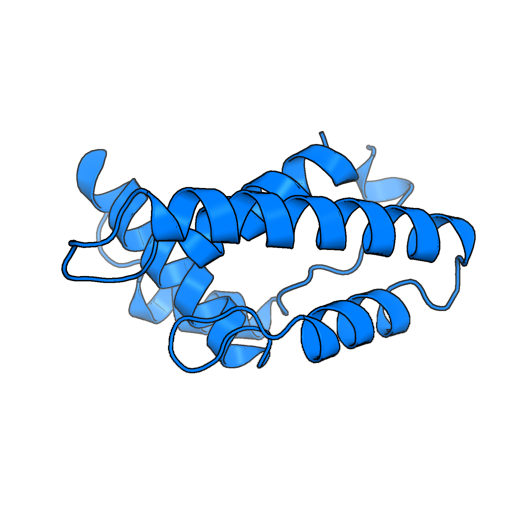ALA A 1 88 ? 6.688 0.864 9.068 1.00 92.38 88 ALA A O 1
ATOM 679 N N . GLN A 1 89 ? 8.702 1.189 8.137 1.00 92.69 89 GLN A N 1
ATOM 680 C CA . GLN A 1 89 ? 9.379 1.508 9.399 1.00 92.69 89 GLN A CA 1
ATOM 681 C C . GLN A 1 89 ? 8.836 2.799 10.026 1.00 92.69 89 GLN A C 1
ATOM 683 O O . GLN A 1 89 ? 8.517 2.828 11.218 1.00 92.69 89 GLN A O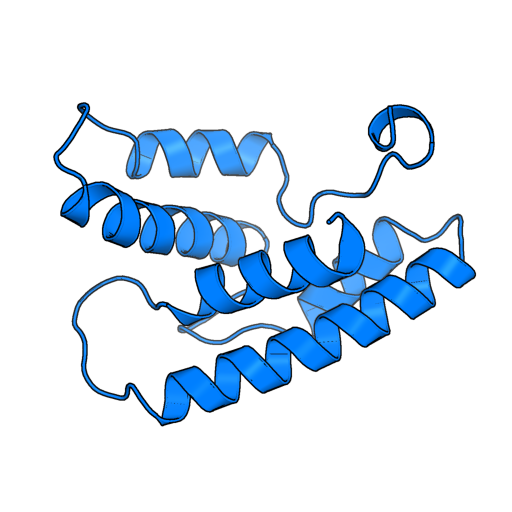 1
ATOM 688 N N . SER A 1 90 ? 8.680 3.855 9.222 1.00 91.88 90 SER A N 1
ATOM 689 C CA . SER A 1 90 ? 8.156 5.152 9.668 1.00 91.88 90 SER A CA 1
ATOM 690 C C . SER A 1 90 ? 6.725 5.043 10.213 1.00 91.88 90 SER A C 1
ATOM 692 O O . SER A 1 90 ? 6.431 5.538 11.304 1.00 91.88 90 SER A O 1
ATOM 694 N N . ALA A 1 91 ? 5.843 4.336 9.503 1.00 89.81 91 ALA A N 1
ATOM 695 C CA . ALA A 1 91 ? 4.452 4.148 9.907 1.00 89.81 91 ALA A CA 1
ATOM 696 C C . ALA A 1 91 ? 4.333 3.298 11.187 1.00 89.81 91 ALA A C 1
ATOM 698 O O . ALA A 1 91 ? 3.584 3.650 12.100 1.00 89.81 91 ALA A O 1
ATOM 699 N N . ASN A 1 92 ? 5.131 2.231 11.318 1.00 87.19 92 ASN A N 1
ATOM 700 C CA . ASN A 1 92 ? 5.168 1.419 12.539 1.00 87.19 92 ASN A CA 1
ATOM 701 C C . ASN A 1 92 ? 5.663 2.207 13.760 1.00 87.19 92 ASN A C 1
ATOM 703 O O . ASN A 1 92 ? 5.105 2.055 14.849 1.00 87.19 92 ASN A O 1
ATOM 707 N N . LYS A 1 93 ? 6.656 3.090 13.587 1.00 86.81 93 LYS A N 1
ATOM 708 C CA . LYS A 1 93 ? 7.121 3.981 14.658 1.00 86.81 93 LYS A CA 1
ATOM 709 C C . LYS A 1 93 ? 5.997 4.900 15.148 1.00 86.81 93 LYS A C 1
ATOM 711 O O . LYS A 1 93 ? 5.721 4.932 16.344 1.00 86.81 93 LYS A O 1
ATOM 716 N N . LYS A 1 94 ? 5.287 5.567 14.229 1.00 83.06 94 LYS A N 1
ATOM 717 C CA . LYS A 1 94 ? 4.134 6.423 14.567 1.00 83.06 94 LYS A CA 1
ATOM 718 C C . LYS A 1 94 ? 3.005 5.647 15.249 1.00 83.06 94 LYS A C 1
ATOM 720 O O . LYS A 1 94 ? 2.364 6.168 16.157 1.00 83.06 94 LYS A O 1
ATOM 725 N N . ARG A 1 95 ? 2.770 4.390 14.852 1.00 79.38 95 ARG A N 1
ATOM 726 C CA . ARG A 1 95 ? 1.752 3.527 15.475 1.00 79.38 95 ARG A CA 1
ATOM 727 C C . ARG A 1 95 ? 2.053 3.253 16.947 1.00 79.38 95 ARG A C 1
ATOM 729 O O . ARG A 1 95 ? 1.143 3.312 17.770 1.00 79.38 95 ARG A O 1
ATOM 736 N N . LEU A 1 96 ? 3.312 2.959 17.280 1.00 76.19 96 LEU A N 1
ATOM 737 C CA . LEU A 1 96 ? 3.743 2.724 18.664 1.00 76.19 96 LEU A CA 1
ATOM 738 C C . LEU A 1 96 ? 3.526 3.965 19.544 1.00 76.19 96 LEU A C 1
ATOM 740 O O . LEU A 1 96 ? 3.163 3.834 20.708 1.00 76.19 96 LEU A O 1
ATOM 744 N N . GLU A 1 97 ? 3.664 5.160 18.970 1.00 71.44 97 GLU A N 1
ATOM 745 C CA . GLU A 1 97 ? 3.438 6.439 19.653 1.00 71.44 97 GLU A CA 1
ATOM 746 C C . GLU A 1 97 ? 1.939 6.759 19.879 1.00 71.44 97 GLU A C 1
ATOM 748 O O . GLU A 1 97 ? 1.611 7.616 20.697 1.00 71.44 97 GLU A O 1
ATOM 753 N N . GLN A 1 98 ? 1.005 6.079 19.195 1.00 65.06 98 GLN A N 1
ATOM 754 C CA . GLN A 1 98 ? -0.428 6.433 19.147 1.00 65.06 98 GLN A CA 1
ATOM 755 C C . GLN A 1 98 ? -1.378 5.420 19.824 1.00 65.06 98 GLN A C 1
ATOM 757 O O . GLN A 1 98 ? -2.559 5.368 19.484 1.00 65.06 98 GLN A O 1
ATOM 762 N N . GLN A 1 99 ? -0.898 4.638 20.795 1.00 55.47 99 GLN A N 1
ATOM 763 C CA . GLN A 1 99 ? -1.486 3.371 21.273 1.00 55.47 99 GLN A CA 1
ATOM 764 C C . GLN A 1 99 ? -2.941 3.319 21.814 1.00 55.47 99 GLN A C 1
ATOM 766 O O . GLN A 1 99 ? -3.342 2.268 22.305 1.00 55.47 99 GLN A O 1
ATOM 771 N N . ILE A 1 100 ? -3.787 4.348 21.706 1.00 56.84 100 ILE A N 1
ATOM 772 C CA . ILE A 1 100 ? -5.201 4.256 22.125 1.00 56.84 100 ILE A CA 1
ATOM 773 C C . ILE A 1 100 ? -6.102 5.045 21.172 1.00 56.84 100 ILE A C 1
ATOM 775 O O . ILE A 1 100 ? -6.269 6.250 21.356 1.00 56.84 100 ILE A O 1
ATOM 779 N N . ARG A 1 101 ? -6.729 4.379 20.188 1.00 56.59 101 ARG A N 1
ATOM 780 C CA . ARG A 1 101 ? -7.914 4.897 19.470 1.00 56.59 101 ARG A CA 1
ATOM 781 C C . ARG A 1 101 ? -8.837 3.759 19.034 1.00 56.59 101 ARG A C 1
ATOM 783 O O . ARG A 1 101 ? -8.372 2.698 18.634 1.00 56.59 101 ARG A O 1
ATOM 790 N N . T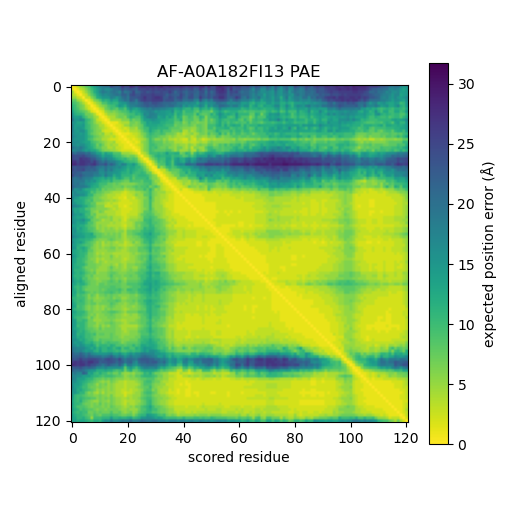HR A 1 102 ? -10.141 4.002 19.109 1.00 61.66 102 THR A N 1
ATOM 791 C CA . THR A 1 102 ? -11.186 3.162 18.514 1.00 61.66 102 THR A CA 1
ATOM 792 C C . THR A 1 102 ? -11.338 3.496 17.024 1.00 61.66 102 THR A C 1
ATOM 794 O O . THR A 1 102 ? -11.214 4.657 16.637 1.00 61.66 102 THR A O 1
ATOM 797 N N . GLY A 1 103 ? -11.612 2.490 16.186 1.00 73.56 103 GLY A N 1
ATOM 798 C CA . GLY A 1 103 ? -11.772 2.648 14.731 1.00 73.56 103 GLY A CA 1
ATOM 799 C C . GLY A 1 103 ? -10.546 2.219 13.918 1.00 73.56 103 GLY A C 1
ATOM 800 O O . GLY A 1 103 ? -9.602 1.649 14.461 1.00 73.56 103 GLY A O 1
ATOM 801 N N . CYS A 1 104 ? -10.579 2.468 12.606 1.00 79.19 104 CYS A N 1
ATOM 802 C CA . CYS A 1 104 ? -9.516 2.045 11.692 1.00 79.19 104 CYS A CA 1
ATOM 803 C C . CYS A 1 104 ? -8.200 2.781 11.972 1.00 79.19 104 CYS A C 1
ATOM 805 O O . CYS A 1 104 ? -8.174 3.976 12.316 1.00 79.19 104 CYS A O 1
ATOM 807 N N . SER A 1 105 ? -7.102 2.051 11.814 1.00 82.56 105 SER A N 1
ATOM 808 C CA . SER A 1 105 ? -5.756 2.496 12.134 1.00 82.56 105 SER A CA 1
ATOM 809 C C . SER A 1 105 ? -5.278 3.593 11.184 1.00 82.56 105 SER A C 1
ATOM 811 O O . SER A 1 105 ? -5.566 3.588 9.988 1.00 82.56 105 SER A O 1
ATOM 813 N N . SER A 1 106 ? -4.481 4.529 11.702 1.00 87.56 106 SER A N 1
ATOM 814 C CA . SER A 1 106 ? -3.698 5.451 10.870 1.00 87.56 106 SER A CA 1
ATOM 815 C C . SER A 1 106 ? -2.553 4.743 10.141 1.00 87.56 106 SER A C 1
ATOM 817 O O . SER A 1 106 ? -2.043 5.290 9.170 1.00 87.56 106 SER A O 1
ATOM 819 N N . LEU A 1 107 ? -2.175 3.523 10.550 1.00 90.50 107 LEU A N 1
ATOM 820 C CA . LEU A 1 107 ? -1.040 2.787 9.984 1.00 90.50 107 LEU A CA 1
ATOM 821 C C . LEU A 1 107 ? -1.124 2.672 8.458 1.00 90.50 107 LEU A C 1
ATOM 823 O O . LEU A 1 107 ? -0.153 2.971 7.769 1.00 90.50 107 LEU A O 1
ATOM 827 N N . ALA A 1 108 ? -2.288 2.269 7.945 1.00 88.69 108 ALA A N 1
ATOM 828 C CA . ALA A 1 108 ? -2.498 2.035 6.522 1.00 88.69 108 ALA A CA 1
ATOM 829 C C . ALA A 1 108 ? -2.388 3.339 5.713 1.00 88.69 108 ALA A C 1
ATOM 831 O O . ALA A 1 108 ? -1.675 3.400 4.713 1.00 88.69 108 ALA A O 1
ATOM 832 N N . VAL A 1 109 ? -3.040 4.414 6.177 1.00 87.94 109 VAL A N 1
ATOM 833 C CA . VAL A 1 109 ? -2.998 5.712 5.484 1.00 87.94 109 VAL A CA 1
ATOM 834 C C . VAL A 1 109 ? -1.622 6.377 5.580 1.00 87.94 109 VAL A C 1
ATOM 836 O O . VAL A 1 109 ? -1.169 6.963 4.600 1.00 87.94 109 VAL A O 1
ATOM 839 N N . ASP A 1 110 ? -0.932 6.254 6.717 1.00 90.56 110 ASP A N 1
ATOM 840 C CA . ASP A 1 110 ? 0.411 6.806 6.913 1.00 90.56 110 ASP A CA 1
ATOM 841 C C . ASP A 1 110 ? 1.431 6.096 6.018 1.00 90.56 110 ASP A C 1
ATOM 843 O O . ASP A 1 110 ? 2.280 6.745 5.403 1.00 90.56 110 ASP A O 1
ATOM 847 N N . PHE A 1 111 ? 1.325 4.769 5.917 1.00 92.00 111 PHE A N 1
ATOM 848 C CA . PHE A 1 111 ? 2.158 3.963 5.037 1.00 92.00 111 PHE A CA 1
ATOM 849 C C . PHE A 1 111 ? 1.920 4.307 3.562 1.00 92.00 111 PHE A C 1
ATOM 851 O O . PHE A 1 111 ? 2.855 4.725 2.879 1.00 92.00 111 PHE A O 1
ATOM 858 N N . VAL A 1 112 ? 0.675 4.209 3.078 1.00 88.19 112 VAL A N 1
ATOM 859 C CA . VAL A 1 112 ? 0.339 4.480 1.668 1.00 88.19 112 VAL A CA 1
ATOM 860 C C . VAL A 1 112 ? 0.641 5.932 1.293 1.00 88.19 112 VAL A C 1
ATOM 862 O O . VAL A 1 112 ? 1.168 6.195 0.214 1.00 88.19 112 VAL A O 1
ATOM 865 N N . GLY A 1 113 ? 0.363 6.884 2.188 1.00 86.88 113 GLY A N 1
ATOM 866 C CA . GLY A 1 113 ? 0.699 8.291 1.986 1.00 86.88 113 GLY A CA 1
ATOM 867 C C . GLY A 1 113 ? 2.204 8.516 1.832 1.00 86.88 113 GLY A C 1
ATOM 868 O O . GLY A 1 113 ? 2.620 9.216 0.913 1.00 86.88 113 GLY A O 1
ATOM 869 N N . CYS A 1 114 ? 3.022 7.885 2.679 1.00 90.94 114 CYS A N 1
ATOM 870 C CA . CYS A 1 114 ? 4.479 7.952 2.580 1.00 90.94 114 CYS A CA 1
ATOM 871 C C . CYS A 1 114 ? 4.995 7.362 1.260 1.00 90.94 114 CYS A C 1
ATOM 873 O O . CYS A 1 114 ? 5.773 8.017 0.569 1.00 90.94 114 CYS A O 1
ATOM 875 N N . VAL A 1 115 ? 4.527 6.166 0.881 1.00 88.94 115 VAL A N 1
ATOM 876 C CA . VAL A 1 115 ? 4.929 5.509 -0.374 1.00 88.94 115 VAL A CA 1
ATOM 877 C C . VAL A 1 115 ? 4.569 6.384 -1.570 1.00 88.94 115 VAL A C 1
ATOM 879 O O . VAL A 1 115 ? 5.395 6.588 -2.455 1.00 88.94 115 VAL A O 1
ATOM 882 N N . ASN A 1 116 ? 3.360 6.952 -1.576 1.00 83.00 116 ASN A N 1
ATOM 883 C CA . ASN A 1 116 ? 2.918 7.833 -2.651 1.00 83.00 116 ASN A CA 1
ATOM 884 C C . ASN A 1 116 ? 3.782 9.092 -2.764 1.00 83.00 116 ASN A C 1
ATOM 886 O O . ASN A 1 116 ? 4.131 9.491 -3.871 1.00 83.00 116 ASN A O 1
ATOM 890 N N . ILE A 1 117 ? 4.151 9.700 -1.633 1.00 84.94 117 ILE A N 1
ATOM 891 C CA . ILE A 1 117 ? 5.034 10.869 -1.625 1.00 84.94 117 ILE A CA 1
ATOM 892 C C . ILE A 1 117 ? 6.408 10.511 -2.191 1.00 84.94 117 ILE A C 1
ATOM 894 O O . ILE A 1 117 ? 6.884 11.210 -3.071 1.00 84.94 117 ILE A O 1
ATOM 898 N N . LEU A 1 118 ? 7.034 9.427 -1.729 1.00 85.06 118 LEU A N 1
ATOM 899 C CA . LEU A 1 118 ? 8.403 9.096 -2.142 1.00 85.06 118 LEU A CA 1
ATOM 900 C C . LEU A 1 118 ? 8.519 8.597 -3.586 1.00 85.06 118 LEU A C 1
ATOM 902 O O . LEU A 1 118 ? 9.597 8.680 -4.170 1.00 85.06 118 LEU A O 1
ATOM 906 N N . ASN A 1 119 ? 7.440 8.052 -4.146 1.00 78.38 119 ASN A N 1
ATOM 907 C CA . ASN A 1 119 ? 7.467 7.434 -5.469 1.00 78.38 119 ASN A CA 1
ATOM 908 C C . ASN A 1 119 ? 6.814 8.277 -6.577 1.00 78.38 119 ASN A C 1
ATOM 910 O O . ASN A 1 119 ? 7.074 8.009 -7.749 1.00 78.38 119 ASN A O 1
ATOM 914 N N . PHE A 1 120 ? 5.950 9.248 -6.250 1.00 68.56 120 PHE A N 1
ATOM 915 C CA . PHE A 1 120 ? 5.101 9.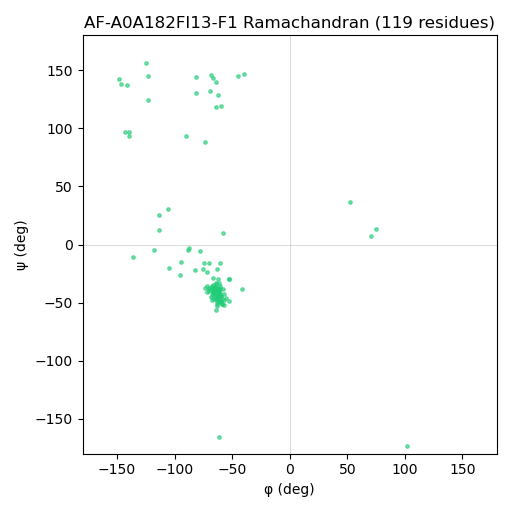918 -7.249 1.00 68.56 120 PHE A CA 1
ATOM 916 C C . PHE A 1 120 ? 4.992 11.445 -7.123 1.00 68.56 120 PHE A C 1
ATOM 918 O O . PHE A 1 120 ? 4.428 12.065 -8.032 1.00 68.56 120 PHE A O 1
ATOM 925 N N . LEU A 1 121 ? 5.468 12.049 -6.029 1.00 60.31 121 LEU A N 1
ATOM 926 C CA . LEU A 1 121 ? 5.458 13.502 -5.797 1.00 60.31 121 LEU A CA 1
ATOM 927 C C . LEU A 1 121 ? 6.884 14.054 -5.759 1.00 60.31 121 LEU A C 1
ATOM 929 O O . LEU A 1 121 ? 7.051 15.190 -6.256 1.00 60.31 121 LEU A O 1
#

Solvent-accessible surface area (backbone atoms only — not comparable to full-atom values): 6894 Å² total; per-residue (Å²): 106,75,72,77,79,48,85,67,64,65,95,57,57,68,75,50,47,53,53,27,39,67,77,48,57,67,79,96,64,62,77,74,55,49,56,56,34,46,16,39,29,40,40,46,33,32,42,74,69,53,32,26,56,98,94,39,77,31,63,68,52,45,49,52,53,46,47,70,52,27,69,93,37,68,70,58,30,53,51,51,52,53,44,41,54,53,22,51,54,54,22,52,54,55,47,68,76,55,82,78,75,88,76,66,53,62,47,45,39,48,25,54,50,42,37,45,47,77,74,76,106

Radius of gyration: 14.77 Å; Cα contacts (8 Å, |Δi|>4): 99; chains: 1; bounding box: 39×27×42 Å

pLDDT: mean 77.71, std 14.59, range [40.75, 94.81]

Secondary structure (DSSP, 8-state):
-HHHH--PPPSS-HHHHHHHHHHH--S---HHHHHHHHHHHHHHHHHHTTSEETTEE-HHHHHHHHHHHHTT-HHHHHHHHHHHHHHHHHHHHHHHHT---SSS-HHHHHHHHHHHHHHH-

Mean predicted aligned error: 8.07 Å

Organism: Anopheles albimanus (NCBI:txid7167)

InterPro domains:
  IPR036728 Pheromone/general odorant binding protein superfamily [SSF47565] (18-91)
  IPR052295 Odorant-binding protein [PTHR21066] (2-116)
  IPR054577 OBP47-like domain [PF22651] (9-98)

Foldseek 3Di:
DVCVVDVFDDLFDPVQLVVLCVVLVDDDDDPVSVVQSV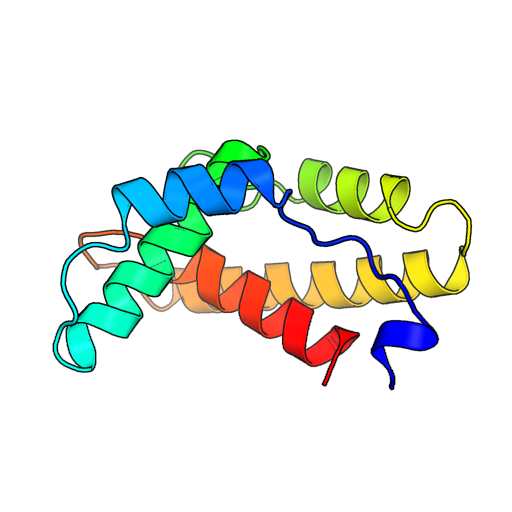LSSLVSRCVVQVQDDPLAGPLVSSLVSLCVRCVVPVVSSVQLNVQLVVQNVVLVVVCVVVPDDPGGDCSRVSSSVSSCVSNPD

Nearest PDB structures (foldseek):
  4kyn-assembly2_D  TM=7.112E-01  e=1.526E-04  Anopheles gambiae
  3pm2-assembly1_A  TM=6.650E-01  e=2.099E-03  Anopheles gambiae
  7nyj-assembly1_A  TM=7.768E-01  e=4.428E-02  Varroa destructor
  3pt7-assembly1_B  TM=2.826E-01  e=4.177E+00  Phacoides pectinatus